Protein AF-A0A845R5U7-F1 (afdb_monomer_lite)

Secondary structure (DSSP, 8-state):
------SSPPPHHHHHHHHHHHHHHHHHHHHHHHHHHTS--HHHHHHHHHHHHHHHHHHHHHHHHHT-

pLDDT: mean 90.57, std 11.17, range [49.12, 98.56]

Radius of gyration: 17.03 Å; chains: 1; bounding box: 37×29×46 Å

Sequence (68 aa):
MEEKAVLFPIPGHILHTTIESSRDYQLRLEAEAAALAGMDSPQAKALAQERLEQAKNVREMFEHYASL

Foldseek 3Di:
DPDPPPPDDDPVVNLVVLLVVLLVQLVVLQVQLVVLVPDPDPVSPVSSVVSNVVSVVSVVVSVVSVVD

Structure (mmCIF, N/CA/C/O backbone):
data_AF-A0A845R5U7-F1
#
_entry.id   AF-A0A845R5U7-F1
#
loop_
_atom_site.group_PDB
_atom_site.id
_atom_site.type_symbol
_atom_site.label_atom_id
_atom_site.label_alt_id
_atom_site.label_comp_id
_atom_site.label_asym_id
_atom_site.label_entity_id
_atom_site.label_seq_id
_atom_site.pdbx_PDB_ins_code
_atom_site.Cartn_x
_atom_site.Cartn_y
_atom_site.Cartn_z
_atom_site.occupancy
_atom_site.B_iso_or_equiv
_atom_site.auth_seq_id
_atom_site.auth_comp_id
_atom_site.auth_asym_id
_atom_site.auth_atom_id
_atom_site.pdbx_PDB_model_num
ATOM 1 N N . MET A 1 1 ? 18.131 21.769 -28.194 1.00 49.12 1 MET A N 1
ATOM 2 C CA . MET A 1 1 ? 17.932 21.302 -26.809 1.00 49.12 1 MET A CA 1
ATOM 3 C C . MET A 1 1 ? 18.653 19.973 -26.734 1.00 49.12 1 MET A C 1
ATOM 5 O O . MET A 1 1 ? 18.254 19.078 -27.463 1.00 49.12 1 MET A O 1
ATOM 9 N N . GLU A 1 2 ? 19.775 19.882 -26.019 1.00 53.53 2 GLU A N 1
ATOM 10 C CA . GLU A 1 2 ? 20.439 18.588 -25.816 1.00 53.53 2 GLU A CA 1
ATOM 11 C C . GLU A 1 2 ? 19.523 17.712 -24.963 1.00 53.53 2 GLU A C 1
ATOM 13 O O . GLU A 1 2 ? 19.155 18.077 -23.845 1.00 53.53 2 GLU A O 1
ATOM 18 N N . GLU A 1 3 ? 19.106 16.586 -25.530 1.00 60.31 3 GLU A N 1
ATOM 19 C CA . GLU A 1 3 ? 18.359 15.553 -24.833 1.00 60.31 3 GLU A CA 1
ATOM 20 C C . GLU A 1 3 ? 19.284 14.986 -23.748 1.00 60.31 3 GLU A C 1
ATOM 22 O O . GLU A 1 3 ? 20.316 14.383 -24.048 1.00 60.31 3 GLU A O 1
ATOM 27 N N . LYS A 1 4 ? 18.986 15.256 -22.469 1.00 66.62 4 LYS A N 1
ATOM 28 C CA . LYS A 1 4 ? 19.751 14.672 -21.360 1.00 66.62 4 LYS A CA 1
ATOM 29 C C . LYS A 1 4 ? 19.562 13.162 -21.421 1.00 66.62 4 LYS A C 1
ATOM 31 O O . LYS A 1 4 ? 18.518 12.659 -21.014 1.00 66.62 4 LYS A O 1
ATOM 36 N N . ALA A 1 5 ? 20.572 12.458 -21.923 1.00 67.88 5 ALA A N 1
ATOM 37 C CA . ALA A 1 5 ? 20.590 11.007 -21.941 1.00 67.88 5 ALA A CA 1
ATOM 38 C C . ALA A 1 5 ? 20.319 10.481 -20.523 1.00 67.88 5 ALA A C 1
ATOM 40 O O . ALA A 1 5 ? 21.036 10.814 -19.574 1.00 67.88 5 ALA A O 1
ATOM 41 N N . VAL A 1 6 ? 19.254 9.691 -20.373 1.00 70.50 6 VAL A N 1
ATOM 42 C CA . VAL A 1 6 ? 18.927 9.024 -19.112 1.00 70.50 6 VAL A CA 1
ATOM 43 C C . VAL A 1 6 ? 20.043 8.022 -18.834 1.00 70.50 6 VAL A C 1
ATOM 45 O O . VAL A 1 6 ? 20.177 7.024 -19.534 1.00 70.50 6 VAL A O 1
ATOM 48 N N . LEU A 1 7 ? 20.871 8.309 -17.829 1.00 71.38 7 LEU A N 1
ATOM 49 C CA . LEU A 1 7 ? 22.078 7.528 -17.536 1.00 71.38 7 LEU A CA 1
ATOM 50 C C . LEU A 1 7 ? 21.763 6.102 -17.049 1.00 71.38 7 LEU A C 1
ATOM 52 O O . LEU A 1 7 ? 22.597 5.214 -17.192 1.00 71.38 7 LEU A O 1
ATOM 56 N N . PHE A 1 8 ? 20.561 5.880 -16.503 1.00 72.62 8 PHE A N 1
ATOM 57 C CA . PHE A 1 8 ? 20.121 4.602 -15.938 1.00 72.62 8 PHE A CA 1
ATOM 58 C C . PHE A 1 8 ? 18.620 4.385 -16.190 1.00 72.62 8 PHE A C 1
ATOM 60 O O . PHE A 1 8 ? 17.805 4.631 -15.299 1.00 72.62 8 PHE A O 1
ATOM 67 N N . PRO A 1 9 ? 18.214 3.986 -17.408 1.00 80.62 9 PRO A N 1
ATOM 68 C CA . PRO A 1 9 ? 16.812 3.709 -17.686 1.00 80.62 9 PRO A CA 1
ATOM 69 C C . PRO A 1 9 ? 16.356 2.488 -16.882 1.00 80.62 9 PRO A C 1
ATOM 71 O O . PRO A 1 9 ? 17.035 1.459 -16.858 1.00 80.62 9 PRO A O 1
ATOM 74 N N . ILE A 1 10 ? 15.194 2.588 -16.238 1.00 80.06 10 ILE A N 1
ATOM 75 C CA . ILE A 1 10 ? 14.550 1.426 -15.622 1.00 80.06 10 ILE A CA 1
ATOM 76 C C . ILE A 1 10 ? 14.115 0.495 -16.760 1.00 80.06 10 ILE A C 1
ATOM 78 O O . ILE A 1 10 ? 13.389 0.936 -17.655 1.00 80.06 10 ILE A O 1
ATOM 82 N N . PRO A 1 11 ? 14.524 -0.786 -16.767 1.00 88.88 11 PRO A N 1
ATOM 83 C CA . PRO A 1 11 ? 14.042 -1.726 -17.767 1.00 88.88 11 PRO A CA 1
ATOM 84 C C . PRO A 1 11 ? 12.513 -1.830 -17.719 1.00 88.88 11 PRO A C 1
ATOM 86 O O . PRO A 1 11 ? 11.945 -2.091 -16.660 1.00 88.88 11 PRO A O 1
ATOM 89 N N . GLY A 1 12 ? 11.840 -1.677 -18.864 1.00 86.56 12 GLY A N 1
ATOM 90 C CA . GLY A 1 12 ? 10.371 -1.613 -18.918 1.00 86.56 12 GLY A CA 1
ATOM 91 C C . GLY A 1 12 ? 9.660 -2.815 -18.282 1.00 86.56 12 GLY A C 1
ATOM 92 O O . GLY A 1 12 ? 8.637 -2.653 -17.630 1.00 86.56 12 GLY A O 1
ATOM 93 N N . HIS A 1 13 ? 10.237 -4.018 -18.372 1.00 90.19 13 HIS A N 1
ATOM 94 C CA . HIS A 1 13 ? 9.685 -5.206 -17.709 1.00 90.19 13 HIS A CA 1
ATOM 95 C C . HIS A 1 13 ? 9.742 -5.119 -16.175 1.00 90.19 13 HIS A C 1
ATOM 97 O O . HIS A 1 13 ? 8.823 -5.591 -15.510 1.00 90.19 13 HIS A O 1
ATOM 103 N N . ILE A 1 14 ? 10.782 -4.493 -15.607 1.00 89.75 14 ILE A N 1
ATOM 104 C CA 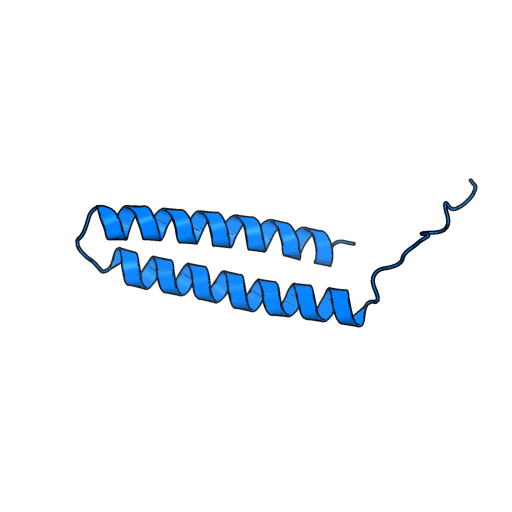. ILE A 1 14 ? 10.891 -4.254 -14.160 1.00 89.75 14 ILE A CA 1
ATOM 105 C C . ILE A 1 14 ? 9.842 -3.230 -13.737 1.00 89.75 14 ILE A C 1
ATOM 107 O O . ILE A 1 14 ? 9.164 -3.439 -12.732 1.00 89.75 14 ILE A O 1
ATOM 111 N N . LEU A 1 15 ? 9.666 -2.161 -14.521 1.00 90.00 15 LEU A N 1
ATOM 112 C CA . LEU A 1 15 ? 8.655 -1.137 -14.258 1.00 90.00 15 LEU A CA 1
ATOM 113 C C . LEU A 1 15 ? 7.239 -1.732 -14.271 1.00 90.00 15 LEU A C 1
ATOM 115 O O . LEU A 1 15 ? 6.514 -1.584 -13.291 1.00 90.00 15 LEU A O 1
ATOM 119 N N . HIS A 1 16 ? 6.878 -2.478 -15.319 1.00 92.06 16 HIS A N 1
ATOM 120 C CA . HIS A 1 16 ? 5.577 -3.149 -15.408 1.00 92.06 16 HIS A CA 1
ATOM 121 C C . HIS A 1 16 ? 5.353 -4.135 -14.259 1.00 92.06 16 HIS A C 1
ATOM 123 O O . HIS A 1 16 ? 4.331 -4.055 -13.584 1.00 92.06 16 HIS A O 1
ATOM 129 N N . THR A 1 17 ? 6.333 -4.999 -13.968 1.00 93.88 17 THR A N 1
ATOM 130 C CA . THR A 1 17 ? 6.231 -5.962 -12.856 1.00 93.88 17 THR A CA 1
ATOM 131 C C . THR A 1 17 ? 6.031 -5.248 -11.519 1.00 93.88 17 THR A C 1
ATOM 133 O O . THR A 1 17 ? 5.263 -5.704 -10.672 1.00 93.88 17 THR A O 1
ATOM 136 N N . THR A 1 18 ? 6.704 -4.111 -11.323 1.00 92.75 18 THR A N 1
ATOM 137 C CA . THR A 1 18 ? 6.582 -3.300 -10.106 1.00 92.75 18 THR A CA 1
ATOM 138 C C . THR A 1 18 ? 5.194 -2.674 -9.999 1.00 92.75 18 THR A C 1
ATOM 140 O O . THR A 1 18 ? 4.600 -2.724 -8.924 1.00 92.75 18 THR A O 1
ATOM 143 N N . ILE A 1 19 ? 4.651 -2.131 -11.094 1.00 93.94 19 ILE A N 1
ATOM 144 C CA . ILE A 1 19 ? 3.292 -1.566 -11.142 1.00 93.94 19 ILE A CA 1
ATOM 145 C C . ILE A 1 19 ? 2.251 -2.646 -10.823 1.00 93.94 19 ILE A C 1
ATOM 147 O O . ILE A 1 19 ? 1.405 -2.440 -9.954 1.00 93.94 19 ILE A O 1
ATOM 151 N N . GLU A 1 20 ? 2.339 -3.812 -11.467 1.00 95.38 20 GLU A N 1
ATOM 152 C CA . GLU A 1 20 ? 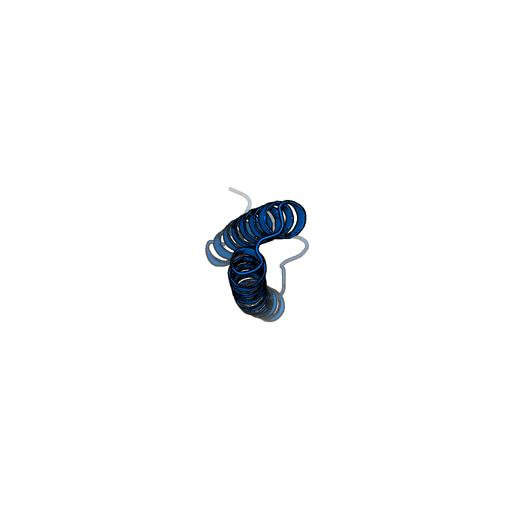1.417 -4.931 -11.233 1.00 95.38 20 GLU A CA 1
ATOM 153 C C . GLU A 1 20 ? 1.497 -5.433 -9.786 1.00 95.38 20 GLU A C 1
ATOM 155 O O . GLU A 1 20 ? 0.480 -5.516 -9.098 1.00 95.38 20 GLU A O 1
ATOM 160 N N . SER A 1 21 ? 2.711 -5.659 -9.278 1.00 96.00 21 SER A N 1
ATOM 161 C CA . SER A 1 21 ? 2.921 -6.093 -7.890 1.00 96.00 21 SER A CA 1
ATOM 162 C C . SER A 1 21 ? 2.420 -5.059 -6.876 1.00 96.00 21 SER A C 1
ATOM 164 O O . SER A 1 21 ? 1.890 -5.422 -5.826 1.00 96.00 21 SER A O 1
ATOM 166 N N . SER A 1 22 ? 2.558 -3.765 -7.183 1.00 96.62 22 SER A N 1
ATOM 167 C CA . SER A 1 22 ? 2.057 -2.681 -6.330 1.00 96.62 22 SER A CA 1
ATOM 168 C C . SER A 1 22 ? 0.532 -2.644 -6.308 1.00 96.62 22 SER A C 1
ATOM 170 O O . SER A 1 22 ? -0.054 -2.433 -5.247 1.00 96.62 22 SER A O 1
ATOM 172 N N . ARG A 1 23 ? -0.124 -2.906 -7.444 1.00 96.25 23 ARG A N 1
ATOM 173 C CA . ARG A 1 23 ? -1.586 -3.016 -7.516 1.00 96.25 23 ARG A CA 1
ATOM 174 C C . ARG A 1 23 ? -2.100 -4.172 -6.659 1.00 96.25 23 ARG A C 1
ATOM 176 O O . ARG A 1 23 ? -3.019 -3.987 -5.864 1.00 96.25 23 ARG A O 1
ATOM 183 N N . ASP A 1 24 ? -1.469 -5.338 -6.764 1.00 97.75 24 ASP A N 1
ATOM 184 C CA . ASP A 1 24 ? -1.813 -6.496 -5.933 1.00 97.75 24 ASP A CA 1
ATOM 185 C C . ASP A 1 24 ? -1.604 -6.204 -4.443 1.00 97.75 24 ASP A C 1
ATOM 187 O O . ASP A 1 24 ? -2.415 -6.598 -3.600 1.00 97.75 24 ASP A O 1
ATOM 191 N N . TYR A 1 25 ? -0.530 -5.490 -4.104 1.00 98.00 25 TYR A N 1
ATOM 192 C CA . TYR A 1 25 ? -0.253 -5.100 -2.727 1.00 98.00 25 TYR A CA 1
ATOM 193 C C . TYR A 1 25 ? -1.288 -4.106 -2.180 1.00 98.00 25 TYR A C 1
ATOM 195 O O . TYR A 1 25 ? -1.786 -4.300 -1.071 1.00 98.00 25 TYR A O 1
ATOM 203 N N . GLN A 1 26 ? -1.681 -3.101 -2.967 1.00 98.44 26 GLN A N 1
ATOM 204 C CA . GLN A 1 26 ? -2.739 -2.152 -2.606 1.00 98.44 26 GLN A CA 1
ATOM 205 C C . GLN A 1 26 ? -4.068 -2.867 -2.311 1.00 98.44 26 GLN A C 1
ATOM 207 O O . GLN A 1 26 ? -4.681 -2.599 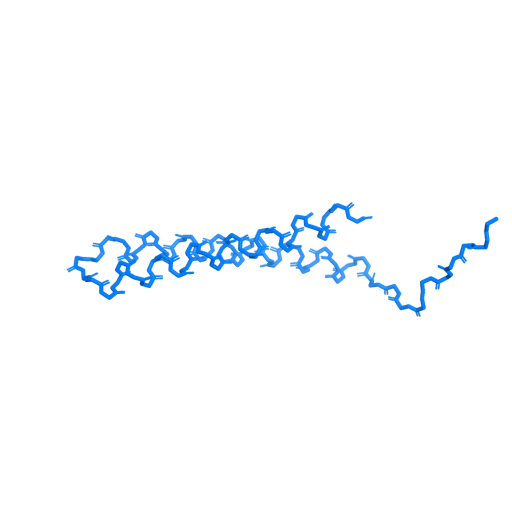-1.278 1.00 98.44 26 GLN A O 1
ATOM 212 N N . LEU A 1 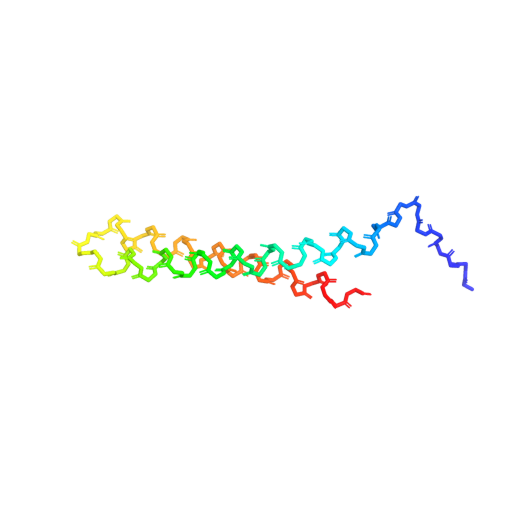27 ? -4.471 -3.834 -3.141 1.00 98.06 27 LEU A N 1
ATOM 213 C CA . LEU A 1 27 ? -5.685 -4.626 -2.903 1.00 98.06 27 LEU A CA 1
ATOM 214 C C . LEU A 1 27 ? -5.618 -5.448 -1.607 1.00 98.06 27 LEU A C 1
ATOM 216 O O . LEU A 1 27 ? -6.614 -5.562 -0.891 1.00 98.06 27 LEU A O 1
ATOM 220 N N . ARG A 1 28 ? -4.451 -6.017 -1.277 1.00 98.44 28 ARG A N 1
ATOM 221 C CA . ARG A 1 28 ? -4.265 -6.754 -0.014 1.00 98.44 28 ARG A CA 1
ATOM 222 C C . ARG A 1 28 ? -4.421 -5.845 1.199 1.00 98.44 28 ARG A C 1
ATOM 224 O O . ARG A 1 28 ? -5.107 -6.227 2.141 1.00 98.44 28 ARG A O 1
ATOM 231 N N . LEU A 1 29 ? -3.845 -4.644 1.156 1.00 98.56 29 LEU A N 1
ATOM 232 C CA . LEU A 1 29 ? -3.976 -3.660 2.232 1.00 98.56 29 LEU A CA 1
ATOM 233 C C . LEU A 1 29 ? -5.440 -3.246 2.452 1.00 98.56 29 LEU A C 1
ATOM 235 O O . LEU A 1 29 ? -5.892 -3.168 3.593 1.00 98.56 29 LEU A O 1
ATOM 239 N N . GLU A 1 30 ? -6.210 -3.046 1.380 1.00 98.44 30 GLU A N 1
ATOM 240 C CA . GLU A 1 30 ? -7.647 -2.749 1.479 1.00 98.44 30 GLU A CA 1
ATOM 241 C C . GLU A 1 30 ? -8.447 -3.918 2.065 1.00 98.44 30 GLU A C 1
ATOM 243 O O . GLU A 1 30 ? -9.321 -3.712 2.912 1.00 98.44 30 GLU A O 1
ATOM 248 N N . ALA A 1 31 ? -8.128 -5.153 1.667 1.00 98.19 31 ALA A N 1
ATOM 249 C CA . ALA A 1 31 ? -8.754 -6.348 2.226 1.00 98.19 31 ALA A CA 1
ATOM 250 C C . ALA A 1 31 ? -8.430 -6.524 3.722 1.00 98.19 31 ALA A C 1
ATOM 252 O O . ALA A 1 31 ? -9.322 -6.837 4.513 1.00 98.19 31 ALA A O 1
ATOM 253 N N . GLU A 1 32 ? -7.180 -6.278 4.130 1.00 98.06 32 GLU A N 1
ATOM 254 C CA . GLU A 1 32 ? -6.773 -6.268 5.540 1.00 98.06 32 GLU A CA 1
ATOM 255 C C . GLU A 1 32 ? -7.524 -5.196 6.332 1.00 98.06 32 GLU A C 1
ATOM 257 O O . GLU A 1 32 ? -8.050 -5.485 7.409 1.00 98.06 32 GLU A O 1
ATOM 262 N N . ALA A 1 33 ? -7.630 -3.978 5.794 1.00 97.88 33 ALA A N 1
ATOM 263 C CA . ALA A 1 33 ? -8.378 -2.899 6.427 1.00 97.88 33 ALA A CA 1
ATOM 264 C C . ALA A 1 33 ? -9.850 -3.275 6.641 1.00 97.88 33 ALA A C 1
ATOM 266 O O . ALA A 1 33 ? -10.391 -3.068 7.729 1.00 97.88 33 ALA A O 1
ATOM 267 N N . ALA A 1 34 ? -10.487 -3.872 5.630 1.00 96.62 34 ALA A N 1
ATOM 268 C CA . ALA A 1 34 ? -11.870 -4.330 5.719 1.00 96.62 34 ALA A CA 1
ATOM 269 C C . ALA A 1 34 ? -12.049 -5.424 6.784 1.00 96.62 34 ALA A C 1
ATOM 271 O O . ALA A 1 34 ? -12.994 -5.368 7.574 1.00 96.62 34 ALA A O 1
ATOM 272 N N . ALA A 1 35 ? -11.126 -6.388 6.851 1.00 96.62 35 ALA A N 1
ATOM 273 C CA . ALA A 1 35 ? -11.149 -7.437 7.869 1.00 96.62 35 ALA A CA 1
ATOM 274 C C . ALA A 1 35 ? -10.987 -6.863 9.288 1.00 96.62 35 ALA A C 1
ATOM 276 O O . ALA A 1 35 ? -11.734 -7.230 10.197 1.00 96.62 35 ALA A O 1
ATOM 277 N N . LEU A 1 36 ? -10.054 -5.924 9.469 1.00 96.50 36 LEU A N 1
ATOM 278 C CA . LEU A 1 36 ? -9.787 -5.263 10.748 1.00 96.50 36 LEU A CA 1
ATOM 279 C C . LEU A 1 36 ? -10.950 -4.375 11.207 1.00 96.50 36 LEU A C 1
ATOM 281 O O . LEU A 1 36 ? -11.266 -4.350 12.394 1.00 96.50 36 LEU A O 1
ATOM 285 N N . ALA A 1 37 ? -11.626 -3.687 10.285 1.00 90.88 37 ALA A N 1
ATOM 286 C CA . ALA A 1 37 ? -12.792 -2.861 10.601 1.00 90.88 37 ALA A CA 1
ATOM 287 C C . ALA A 1 37 ? -13.973 -3.679 11.156 1.00 90.88 37 ALA A C 1
ATOM 289 O O . ALA A 1 37 ? -14.771 -3.156 11.935 1.00 90.88 37 ALA A O 1
ATOM 290 N N . GLY A 1 38 ? -14.066 -4.964 10.791 1.00 89.56 38 GLY A N 1
ATOM 291 C CA . GLY A 1 38 ? -15.049 -5.902 11.338 1.00 89.56 38 GLY A CA 1
ATOM 292 C C . GLY A 1 38 ? -14.752 -6.362 12.770 1.00 89.56 38 GLY A C 1
ATOM 293 O O . GLY A 1 38 ? -15.614 -6.968 13.406 1.00 89.56 38 GLY A O 1
ATOM 294 N N . MET A 1 39 ? -13.558 -6.078 13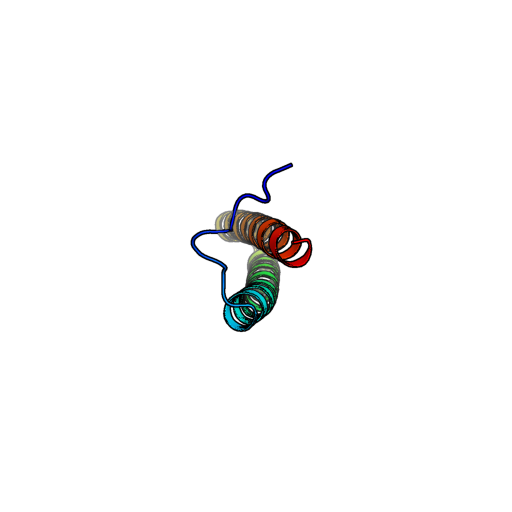.298 1.00 92.12 39 MET A N 1
ATOM 295 C CA . MET A 1 39 ? -13.192 -6.395 14.676 1.00 92.12 39 MET A CA 1
ATOM 296 C C . MET A 1 39 ? -13.582 -5.220 15.582 1.00 92.12 39 MET A C 1
ATOM 298 O O . MET A 1 39 ? -13.117 -4.095 15.393 1.00 92.12 39 MET A O 1
ATOM 302 N N . ASP A 1 40 ? -14.417 -5.456 16.600 1.00 84.38 40 ASP A N 1
ATOM 303 C CA . ASP A 1 40 ? -14.844 -4.403 17.535 1.00 84.38 40 ASP A CA 1
ATOM 304 C C . ASP A 1 40 ? -13.767 -4.088 18.588 1.00 84.38 40 ASP A C 1
ATOM 306 O O . ASP A 1 40 ? -13.926 -4.281 19.791 1.00 84.38 40 ASP A O 1
ATOM 310 N N . SER A 1 41 ? -12.611 -3.635 18.108 1.00 95.50 41 SER A N 1
ATOM 311 C CA . SER A 1 41 ? -11.458 -3.242 18.910 1.00 95.50 41 SER A CA 1
ATOM 312 C C . SER A 1 41 ? -10.956 -1.874 18.439 1.00 95.50 41 SER A C 1
ATOM 314 O O . SER A 1 41 ? -10.760 -1.673 17.237 1.00 95.50 41 SER A O 1
ATOM 316 N N . PRO A 1 42 ? -10.693 -0.924 19.356 1.00 94.94 42 PRO A N 1
ATOM 317 C CA . PRO A 1 42 ? -10.075 0.354 19.005 1.00 94.94 42 PRO A CA 1
ATOM 318 C C . PRO A 1 42 ? -8.726 0.193 18.293 1.00 94.94 42 PRO A C 1
ATOM 320 O O . PRO A 1 42 ? -8.425 0.937 17.364 1.00 94.94 42 PRO A O 1
ATOM 323 N N . GLN A 1 43 ? -7.934 -0.804 18.696 1.00 96.50 43 GLN A N 1
ATOM 324 C CA . GLN A 1 43 ? -6.644 -1.113 18.083 1.00 96.50 43 GLN A CA 1
ATOM 325 C C . GLN A 1 43 ? -6.822 -1.627 16.652 1.00 96.50 43 GLN A C 1
ATOM 327 O O . GLN A 1 43 ? -6.102 -1.193 15.757 1.00 96.50 43 GLN A O 1
ATOM 332 N N . ALA A 1 44 ? -7.811 -2.497 16.420 1.00 96.75 44 ALA A N 1
ATOM 333 C CA . ALA A 1 44 ? -8.114 -2.990 15.080 1.00 96.75 44 ALA A CA 1
ATOM 334 C C . ALA A 1 44 ? -8.600 -1.865 14.154 1.00 96.75 44 ALA A C 1
ATOM 336 O O . ALA A 1 44 ? -8.138 -1.765 13.022 1.00 96.75 44 ALA A O 1
ATOM 337 N N . LYS A 1 45 ? -9.448 -0.956 14.654 1.00 95.94 45 LYS A N 1
ATOM 338 C CA . LYS A 1 45 ? -9.903 0.226 13.899 1.00 95.94 45 LYS A CA 1
ATOM 339 C C . LYS A 1 45 ? -8.744 1.169 13.547 1.00 95.94 45 LYS A C 1
ATOM 341 O O . LYS A 1 45 ? -8.681 1.654 12.421 1.00 95.94 45 LYS A O 1
ATOM 346 N N . ALA A 1 46 ? -7.809 1.396 14.472 1.00 96.81 46 ALA A N 1
ATOM 347 C CA . ALA A 1 46 ? -6.612 2.195 14.202 1.00 96.81 46 ALA A CA 1
ATOM 348 C C . ALA A 1 46 ? -5.715 1.542 13.138 1.00 96.81 46 ALA A C 1
ATOM 350 O O . ALA A 1 46 ? -5.273 2.211 12.205 1.00 96.81 46 ALA A O 1
ATOM 351 N N . LEU A 1 47 ? -5.505 0.226 13.236 1.00 97.69 47 LEU A N 1
ATOM 352 C CA . LEU A 1 47 ? -4.713 -0.519 12.261 1.00 97.69 47 LEU A CA 1
ATOM 353 C C . LEU A 1 47 ? -5.382 -0.550 10.879 1.00 97.69 47 LEU A C 1
ATOM 355 O O . LEU A 1 47 ? -4.699 -0.412 9.870 1.00 97.69 47 LEU A O 1
ATOM 359 N N . ALA A 1 48 ? -6.712 -0.666 10.819 1.00 97.88 48 ALA A N 1
ATOM 360 C CA . ALA A 1 48 ? -7.462 -0.580 9.567 1.00 97.88 48 ALA A CA 1
ATOM 361 C C . ALA A 1 48 ? -7.210 0.757 8.855 1.00 97.88 48 ALA A C 1
ATOM 363 O O . ALA A 1 48 ? -6.958 0.780 7.651 1.00 97.88 48 ALA A O 1
ATOM 364 N N . GLN A 1 49 ? -7.211 1.863 9.604 1.00 97.69 49 GLN A N 1
ATOM 365 C CA . GLN A 1 49 ? -6.928 3.183 9.045 1.00 97.69 49 GLN A CA 1
ATOM 366 C C . GLN A 1 49 ? -5.491 3.296 8.520 1.00 97.69 49 GLN A C 1
ATOM 368 O O . GLN A 1 49 ? -5.271 3.870 7.455 1.00 97.69 49 GLN A O 1
ATOM 373 N N . GLU A 1 50 ? -4.518 2.720 9.227 1.00 98.19 50 GLU A N 1
ATOM 374 C CA . GLU A 1 50 ? -3.127 2.669 8.766 1.00 98.19 50 GLU A CA 1
ATOM 375 C C . GLU A 1 50 ? -2.997 1.901 7.442 1.00 98.19 50 GLU A C 1
ATOM 377 O O . GLU A 1 50 ? -2.301 2.351 6.531 1.00 98.19 50 GLU A O 1
ATOM 382 N N . ARG A 1 51 ? -3.701 0.769 7.302 1.00 98.44 51 ARG A N 1
ATOM 383 C CA . ARG A 1 51 ? -3.712 -0.025 6.063 1.00 98.44 51 ARG A CA 1
ATOM 384 C C . ARG A 1 51 ? -4.316 0.740 4.889 1.00 98.44 51 ARG A C 1
ATOM 386 O O . ARG A 1 51 ? -3.771 0.670 3.790 1.00 98.44 51 ARG A O 1
ATOM 393 N N . LEU A 1 52 ? -5.376 1.517 5.116 1.00 98.44 52 LEU A N 1
ATOM 394 C CA . LEU A 1 52 ? -5.956 2.385 4.083 1.00 98.44 52 LEU A CA 1
ATOM 395 C C . LEU A 1 52 ? -4.990 3.493 3.646 1.00 98.44 52 LEU A C 1
ATOM 397 O O . LEU A 1 52 ? -4.867 3.756 2.450 1.00 98.44 52 LEU A O 1
ATOM 401 N N . GLU A 1 53 ? -4.269 4.110 4.584 1.00 98.44 53 GLU A N 1
ATOM 402 C CA . GLU A 1 53 ? -3.265 5.126 4.246 1.00 98.44 53 GLU A CA 1
ATOM 403 C C . GLU A 1 53 ? -2.101 4.515 3.450 1.00 98.44 53 GLU A C 1
ATOM 405 O O . GLU A 1 53 ? -1.652 5.076 2.450 1.00 98.44 53 GLU A O 1
ATOM 410 N N . GLN A 1 54 ? -1.647 3.318 3.832 1.00 98.31 54 GLN A N 1
ATOM 411 C CA . GLN A 1 54 ? -0.645 2.571 3.068 1.00 98.31 54 GLN A CA 1
ATOM 412 C C . GLN A 1 54 ? -1.146 2.235 1.657 1.00 98.31 54 GLN A C 1
ATOM 414 O O . GLN A 1 54 ? -0.411 2.442 0.692 1.00 98.31 54 GLN A O 1
ATOM 419 N N . ALA A 1 55 ? -2.394 1.776 1.515 1.00 98.50 55 ALA A N 1
ATOM 420 C CA . ALA A 1 55 ? -2.998 1.464 0.220 1.00 98.50 55 ALA A CA 1
ATOM 421 C C . ALA A 1 55 ? -3.035 2.695 -0.698 1.00 98.50 55 ALA A C 1
ATOM 423 O O . ALA A 1 55 ? -2.680 2.604 -1.876 1.00 98.50 55 ALA A O 1
ATOM 424 N N . LYS A 1 56 ? -3.393 3.860 -0.145 1.00 98.31 56 LYS A N 1
ATOM 425 C CA . LYS A 1 56 ? -3.376 5.140 -0.857 1.00 98.31 56 LYS A CA 1
ATOM 426 C C . LYS A 1 56 ? -1.968 5.514 -1.331 1.00 98.31 56 LYS A C 1
ATOM 428 O O . LYS A 1 56 ? -1.795 5.819 -2.506 1.00 98.31 56 LYS A O 1
ATOM 433 N N . ASN A 1 57 ? -0.962 5.419 -0.463 1.00 97.75 57 ASN A N 1
ATOM 434 C CA . ASN A 1 57 ? 0.426 5.729 -0.829 1.00 97.75 57 ASN A CA 1
ATOM 435 C C . ASN A 1 57 ? 0.955 4.805 -1.939 1.00 97.75 57 ASN A C 1
ATOM 437 O O . ASN A 1 57 ? 1.608 5.259 -2.877 1.00 97.75 57 ASN A O 1
ATOM 441 N N . VAL A 1 58 ? 0.649 3.505 -1.861 1.00 97.5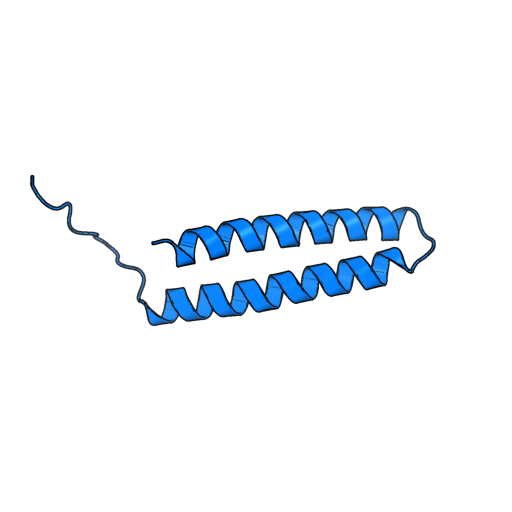6 58 VAL A N 1
ATOM 442 C CA . VAL A 1 58 ? 1.027 2.530 -2.898 1.00 97.56 58 VAL A CA 1
ATOM 443 C C . VAL A 1 58 ? 0.345 2.860 -4.225 1.00 97.56 58 VAL A C 1
ATOM 445 O O . VAL A 1 58 ? 0.988 2.788 -5.273 1.00 97.56 58 VAL A O 1
ATOM 448 N N . ARG A 1 59 ? -0.928 3.267 -4.180 1.00 97.12 59 ARG A N 1
ATOM 449 C CA . ARG A 1 59 ? -1.676 3.715 -5.354 1.00 97.12 59 ARG A CA 1
ATOM 450 C C . ARG A 1 59 ? -1.041 4.923 -6.025 1.00 97.12 59 ARG A C 1
ATOM 452 O O . ARG A 1 59 ? -0.760 4.863 -7.217 1.00 97.12 59 ARG A O 1
ATOM 459 N N . GLU A 1 60 ? -0.775 5.976 -5.263 1.00 96.62 60 GLU A N 1
ATOM 460 C CA . GLU A 1 60 ? -0.138 7.191 -5.782 1.00 96.62 60 GLU A CA 1
ATOM 461 C C . GLU A 1 60 ? 1.225 6.879 -6.421 1.00 96.62 60 GLU A C 1
ATOM 463 O O . GLU A 1 60 ? 1.548 7.388 -7.496 1.00 96.62 60 GLU A O 1
ATOM 468 N N . MET A 1 61 ? 1.998 5.976 -5.809 1.00 94.00 61 MET A N 1
ATOM 469 C CA . MET A 1 61 ? 3.286 5.532 -6.338 1.00 94.00 61 MET A CA 1
ATOM 470 C C . MET A 1 61 ? 3.150 4.817 -7.691 1.00 94.00 61 MET A C 1
ATOM 472 O O . MET A 1 61 ? 3.862 5.164 -8.637 1.00 94.00 61 MET A O 1
ATOM 476 N N . PHE A 1 62 ? 2.272 3.815 -7.817 1.00 92.06 62 PHE A N 1
ATOM 477 C CA . PHE A 1 62 ? 2.173 3.083 -9.084 1.00 92.06 62 PHE A CA 1
ATOM 478 C C . PHE A 1 62 ? 1.453 3.887 -10.174 1.00 92.06 62 PHE A C 1
ATOM 480 O O . PHE A 1 62 ? 1.779 3.715 -11.347 1.00 92.06 62 PHE A O 1
ATOM 487 N N . GLU A 1 63 ? 0.519 4.778 -9.822 1.00 93.56 63 GLU A N 1
ATOM 488 C CA . GLU A 1 63 ? -0.107 5.704 -10.777 1.00 93.56 63 GLU A CA 1
ATOM 489 C C . GLU A 1 63 ? 0.932 6.678 -11.346 1.00 93.56 63 GLU A C 1
ATOM 491 O O . GLU A 1 63 ? 0.943 6.920 -12.554 1.00 93.56 63 GLU A O 1
ATOM 496 N N . HIS A 1 64 ? 1.862 7.164 -10.513 1.00 91.38 64 HIS A N 1
ATOM 497 C CA . HIS A 1 64 ? 2.997 7.953 -10.987 1.00 91.38 64 HIS A CA 1
ATOM 498 C C . HIS A 1 64 ? 3.826 7.174 -12.013 1.00 91.38 64 HIS A C 1
ATOM 500 O O . HIS A 1 64 ? 4.042 7.665 -13.120 1.00 91.38 64 HIS A O 1
ATOM 506 N N . TYR A 1 65 ? 4.230 5.943 -11.691 1.00 86.75 65 TYR A N 1
ATOM 507 C CA . TYR A 1 65 ? 5.028 5.115 -12.599 1.00 86.75 65 TYR A CA 1
ATOM 508 C C . TYR A 1 65 ? 4.305 4.725 -13.890 1.00 86.75 65 TYR A C 1
ATOM 510 O O . TYR A 1 65 ? 4.954 4.613 -14.924 1.00 86.75 65 TYR A O 1
ATOM 518 N N . ALA A 1 66 ? 2.985 4.543 -13.852 1.00 86.94 66 ALA A N 1
ATOM 519 C CA . ALA A 1 66 ? 2.182 4.259 -15.039 1.00 86.94 66 ALA A CA 1
ATOM 520 C C . ALA A 1 66 ? 2.007 5.478 -15.966 1.00 86.94 66 ALA A C 1
ATOM 522 O O . ALA A 1 66 ? 1.596 5.313 -17.112 1.00 86.94 66 ALA A O 1
ATOM 523 N N . SER A 1 67 ? 2.276 6.689 -15.465 1.00 85.06 67 SER A N 1
ATOM 524 C CA . SER A 1 67 ? 2.170 7.943 -16.223 1.00 85.06 67 SER A CA 1
ATOM 525 C C . SER A 1 67 ? 3.477 8.403 -16.884 1.00 85.06 67 SER A C 1
ATOM 527 O O . SER A 1 67 ? 3.452 9.386 -17.627 1.00 85.06 67 SER A O 1
ATOM 529 N N . LEU A 1 68 ? 4.596 7.727 -16.586 1.00 78.00 68 LEU A N 1
ATOM 530 C CA . LEU A 1 68 ? 5.914 7.966 -17.188 1.00 78.00 68 LEU A CA 1
ATOM 531 C C . LEU A 1 68 ? 5.989 7.404 -18.612 1.00 78.00 68 LEU A C 1
ATOM 533 O O . LEU A 1 68 ? 6.629 8.078 -19.450 1.00 78.00 68 LEU A O 1
#